Protein AF-A0A1F8CKK4-F1 (afdb_monomer_lite)

Sequence (87 aa):
MPDISGFYSWIESNPLYFSIFLLWVLVWKGVALWKSARKGSVLWFVILMTVNTVSILEILYVLVLHKIDTSKQEAWVKSKLKFLKKK

Structure (mmCIF, N/CA/C/O backbone):
data_AF-A0A1F8CKK4-F1
#
_entry.id   AF-A0A1F8CKK4-F1
#
loop_
_atom_site.group_PDB
_atom_site.id
_atom_site.type_symbol
_atom_site.label_atom_id
_atom_site.label_alt_id
_atom_site.label_comp_id
_atom_site.label_asym_id
_atom_site.label_entity_id
_atom_site.label_seq_id
_atom_site.pdbx_PDB_ins_code
_atom_site.Cartn_x
_atom_site.Cartn_y
_atom_site.Cartn_z
_atom_site.occupancy
_atom_site.B_iso_or_equiv
_atom_site.auth_seq_id
_atom_site.auth_comp_id
_atom_site.auth_asym_id
_atom_site.auth_atom_id
_atom_site.pdbx_PDB_model_num
ATOM 1 N N . MET A 1 1 ? 16.576 9.956 -26.409 1.00 65.81 1 MET A N 1
ATOM 2 C CA . MET A 1 1 ? 15.881 9.541 -25.169 1.00 65.81 1 MET A CA 1
ATOM 3 C C . MET A 1 1 ? 16.307 8.112 -24.884 1.00 65.81 1 MET A C 1
ATOM 5 O O . MET A 1 1 ? 16.378 7.376 -25.859 1.00 65.81 1 MET A O 1
ATOM 9 N N . PRO A 1 2 ? 16.652 7.732 -23.642 1.00 74.81 2 PRO A N 1
ATOM 10 C CA . PRO A 1 2 ? 16.974 6.341 -23.339 1.00 74.81 2 PRO A CA 1
ATOM 11 C C . PRO A 1 2 ? 15.732 5.481 -23.585 1.00 74.81 2 PRO A C 1
ATOM 13 O O . PRO A 1 2 ? 14.667 5.747 -23.028 1.00 74.81 2 PRO A O 1
ATOM 16 N N . ASP A 1 3 ? 15.859 4.506 -24.475 1.00 84.88 3 ASP A N 1
ATOM 17 C CA . ASP A 1 3 ? 14.810 3.566 -24.811 1.00 84.88 3 ASP A CA 1
ATOM 18 C C . ASP A 1 3 ? 14.837 2.380 -23.847 1.00 84.88 3 ASP A C 1
ATOM 20 O O . ASP A 1 3 ? 15.874 1.855 -23.450 1.00 84.88 3 ASP A O 1
ATOM 24 N N . ILE A 1 4 ? 13.649 1.950 -23.450 1.00 86.38 4 ILE A N 1
ATOM 25 C CA . ILE A 1 4 ? 13.444 0.853 -22.501 1.00 86.38 4 ILE A CA 1
ATOM 26 C C . ILE A 1 4 ? 13.742 -0.530 -23.110 1.00 86.38 4 ILE A C 1
ATOM 28 O O . ILE A 1 4 ? 13.641 -1.538 -22.416 1.00 86.38 4 ILE A O 1
ATOM 32 N N . SER A 1 5 ? 14.144 -0.597 -24.385 1.00 85.19 5 SER A N 1
ATOM 33 C CA . SER A 1 5 ? 14.414 -1.845 -25.112 1.00 85.19 5 SER A CA 1
ATOM 34 C C . SER A 1 5 ? 15.507 -2.692 -24.443 1.00 85.19 5 SER A C 1
ATOM 36 O O . SER A 1 5 ? 15.328 -3.895 -24.259 1.00 85.19 5 SER A O 1
ATOM 38 N N . GLY A 1 6 ? 16.591 -2.055 -23.983 1.00 85.88 6 GLY A N 1
ATOM 39 C CA . GLY A 1 6 ? 17.703 -2.721 -23.299 1.00 85.88 6 GLY A CA 1
ATOM 40 C C . GLY A 1 6 ? 17.314 -3.329 -21.950 1.00 85.88 6 GLY A C 1
ATOM 41 O O . GLY A 1 6 ? 17.918 -4.297 -21.495 1.00 85.88 6 GLY A O 1
ATOM 42 N N . PHE A 1 7 ? 16.273 -2.793 -21.313 1.00 84.88 7 PHE A N 1
ATOM 43 C CA . PHE A 1 7 ? 15.737 -3.358 -20.082 1.00 84.88 7 PHE A CA 1
ATOM 44 C C . PHE A 1 7 ? 14.938 -4.638 -20.353 1.00 84.88 7 PHE A C 1
ATOM 46 O O . PHE A 1 7 ? 15.109 -5.626 -19.639 1.00 84.88 7 PHE A O 1
ATOM 53 N N . TYR A 1 8 ? 14.114 -4.653 -21.407 1.00 87.00 8 TYR A N 1
ATOM 54 C CA . TYR A 1 8 ? 13.357 -5.848 -21.791 1.00 87.00 8 TYR A CA 1
ATOM 55 C C . TYR A 1 8 ? 14.277 -7.002 -22.188 1.00 87.00 8 TYR A C 1
ATOM 57 O O . TYR A 1 8 ? 14.121 -8.107 -21.672 1.00 87.00 8 TYR A O 1
ATOM 65 N N . SER A 1 9 ? 15.292 -6.737 -23.014 1.00 86.50 9 SER A N 1
ATOM 66 C CA . SER A 1 9 ? 16.255 -7.765 -23.424 1.00 86.50 9 SER A CA 1
ATOM 67 C C . SER A 1 9 ? 17.071 -8.310 -22.246 1.00 86.50 9 SER A C 1
ATOM 69 O O . SER A 1 9 ? 17.375 -9.504 -22.195 1.00 86.50 9 SER A O 1
ATOM 71 N N . TRP A 1 10 ? 17.381 -7.471 -21.253 1.00 88.00 10 TRP A N 1
ATOM 72 C CA . TRP A 1 10 ? 18.047 -7.900 -20.024 1.00 88.00 10 TRP A CA 1
ATOM 73 C C . TRP A 1 10 ? 17.170 -8.824 -19.161 1.00 88.00 10 TRP A C 1
ATOM 75 O O . TRP A 1 10 ? 17.682 -9.822 -18.644 1.00 88.00 10 TRP A O 1
ATOM 85 N N . ILE A 1 11 ? 15.864 -8.539 -19.044 1.00 88.31 11 ILE A N 1
ATOM 86 C CA . ILE A 1 11 ? 14.896 -9.415 -18.355 1.00 88.31 11 ILE A CA 1
ATOM 87 C C . ILE A 1 11 ? 14.758 -10.750 -19.091 1.00 88.31 11 ILE A C 1
ATOM 89 O O . ILE A 1 11 ? 14.812 -11.802 -18.452 1.00 88.31 11 ILE A O 1
ATOM 93 N N . GLU A 1 12 ? 14.617 -10.720 -20.418 1.00 87.12 12 GLU A N 1
ATOM 94 C CA . GLU A 1 12 ? 14.492 -11.927 -21.245 1.00 87.12 12 GLU A CA 1
ATOM 95 C C . GLU A 1 12 ? 15.735 -12.817 -21.165 1.00 87.12 12 GLU A C 1
ATOM 97 O O . GLU A 1 12 ? 15.624 -14.040 -21.138 1.00 87.12 12 GLU A O 1
ATOM 102 N N . SER A 1 13 ? 16.918 -12.210 -21.045 1.00 92.38 13 SER A N 1
ATOM 103 C CA . SER A 1 13 ? 18.181 -12.939 -20.890 1.00 92.38 13 SER A CA 1
ATOM 104 C C . SER A 1 13 ? 18.346 -13.576 -19.503 1.00 92.38 13 SER A C 1
ATOM 106 O O . SER A 1 13 ? 19.132 -14.508 -19.348 1.00 92.38 13 SER A O 1
ATOM 108 N N . ASN A 1 14 ? 17.626 -13.093 -18.480 1.00 90.12 14 ASN A N 1
ATOM 109 C CA . ASN A 1 14 ? 17.809 -13.493 -17.078 1.00 90.12 14 ASN A CA 1
ATOM 110 C C . ASN A 1 14 ? 16.490 -13.881 -16.375 1.00 90.12 14 ASN A C 1
ATOM 112 O O . ASN A 1 14 ? 16.170 -13.351 -15.301 1.00 90.12 14 ASN A O 1
ATOM 116 N N . PRO A 1 15 ? 15.734 -14.860 -16.905 1.00 86.69 15 PRO A N 1
ATOM 117 C CA . PRO A 1 15 ? 14.408 -15.209 -16.390 1.00 86.69 15 PRO A CA 1
ATOM 118 C C . PRO A 1 15 ? 14.439 -15.751 -14.952 1.00 86.69 15 PRO A C 1
ATOM 120 O O . PRO A 1 15 ? 13.486 -15.565 -14.190 1.00 86.69 15 PRO A O 1
ATOM 123 N N . LEU A 1 16 ? 15.545 -16.384 -14.541 1.00 91.50 16 LEU A N 1
ATOM 124 C CA . LEU A 1 16 ? 15.717 -16.912 -13.184 1.00 91.50 16 LEU A CA 1
ATOM 125 C C . LEU A 1 16 ? 15.812 -15.800 -12.134 1.00 91.50 16 LEU A C 1
ATOM 127 O O . LEU A 1 16 ? 15.150 -15.878 -11.100 1.00 91.50 16 LEU A O 1
ATOM 131 N N . TYR A 1 17 ? 16.582 -14.745 -12.409 1.00 88.38 17 TYR A N 1
ATOM 132 C CA . TYR A 1 17 ? 16.725 -13.605 -11.500 1.00 88.38 17 TYR A CA 1
ATOM 133 C C . TYR A 1 17 ? 15.403 -12.854 -11.338 1.00 88.38 17 TYR A C 1
ATOM 135 O O . TYR A 1 17 ? 15.014 -12.523 -10.217 1.00 88.38 17 TYR A O 1
ATOM 143 N N . PHE A 1 18 ? 14.675 -12.656 -12.440 1.00 87.81 18 PHE A N 1
ATOM 144 C CA . PHE A 1 18 ? 13.353 -12.037 -12.409 1.00 87.81 18 PHE A CA 1
ATOM 145 C C . PHE A 1 18 ? 12.340 -12.879 -11.617 1.00 87.81 18 PHE A C 1
ATOM 147 O O . PHE A 1 18 ? 11.601 -12.344 -10.791 1.00 87.81 18 PHE A O 1
ATOM 154 N N . SER A 1 19 ? 12.355 -14.203 -11.791 1.00 89.44 19 SER A N 1
ATOM 155 C CA . SER A 1 19 ? 11.475 -15.121 -11.056 1.00 89.44 19 SER A CA 1
ATOM 156 C C . SER A 1 19 ? 11.784 -15.156 -9.557 1.00 89.44 19 SER A C 1
ATOM 158 O O . SER A 1 19 ? 10.862 -15.105 -8.744 1.00 89.44 19 SER A O 1
ATOM 160 N N . ILE A 1 20 ? 13.067 -15.174 -9.170 1.00 93.38 20 ILE A N 1
ATOM 161 C CA . ILE A 1 20 ? 13.490 -15.047 -7.765 1.00 93.38 20 ILE A CA 1
ATOM 162 C C . ILE A 1 20 ? 12.991 -13.728 -7.178 1.00 93.38 20 ILE A C 1
ATOM 164 O O . ILE A 1 20 ? 12.483 -13.709 -6.060 1.00 93.38 20 ILE A O 1
ATOM 168 N N . PHE A 1 21 ? 13.106 -12.633 -7.929 1.00 89.19 21 PHE A N 1
ATOM 169 C CA . PHE A 1 21 ? 12.665 -11.321 -7.478 1.00 89.19 21 PHE A CA 1
ATOM 170 C C . PHE A 1 21 ? 11.142 -11.269 -7.294 1.00 89.19 21 PHE A C 1
ATOM 172 O O . PHE A 1 21 ? 10.656 -10.781 -6.276 1.00 89.19 21 PHE A O 1
ATOM 179 N N . LEU A 1 22 ? 10.378 -11.843 -8.225 1.00 87.81 22 LEU A N 1
ATOM 180 C CA . LEU A 1 22 ? 8.926 -12.002 -8.113 1.00 87.81 22 LEU A CA 1
ATOM 181 C C . LEU A 1 22 ? 8.523 -12.842 -6.901 1.00 87.81 22 LEU A C 1
ATOM 183 O O . LEU A 1 22 ? 7.653 -12.429 -6.133 1.00 87.81 22 LEU A O 1
ATOM 187 N N . LEU A 1 23 ? 9.170 -13.992 -6.702 1.00 91.75 23 LEU A N 1
ATOM 188 C CA . LEU A 1 23 ? 8.944 -14.853 -5.542 1.00 91.75 23 LEU A CA 1
ATOM 189 C C . LEU A 1 23 ? 9.294 -14.128 -4.244 1.00 91.75 23 LEU A C 1
ATOM 191 O O . LEU A 1 23 ? 8.529 -14.193 -3.288 1.00 91.75 23 LEU A O 1
ATOM 195 N N . TRP A 1 24 ? 10.394 -13.379 -4.221 1.00 89.94 24 TRP A N 1
ATOM 196 C CA . TRP A 1 24 ? 10.774 -12.541 -3.093 1.00 89.94 24 TRP A CA 1
ATOM 197 C C . TRP A 1 24 ? 9.682 -11.508 -2.786 1.00 89.94 24 TRP A C 1
ATOM 199 O O . TRP A 1 24 ? 9.166 -11.475 -1.673 1.00 89.94 24 TRP A O 1
ATOM 209 N N . VAL A 1 25 ? 9.217 -10.734 -3.768 1.00 85.19 25 VAL A N 1
ATOM 210 C CA . VAL A 1 25 ? 8.122 -9.769 -3.558 1.00 85.19 25 VAL A CA 1
ATOM 211 C C . VAL A 1 25 ? 6.838 -10.459 -3.076 1.00 85.19 25 VAL A C 1
ATOM 213 O O . VAL A 1 25 ? 6.179 -9.955 -2.165 1.00 85.19 25 VAL A O 1
ATOM 216 N N . LEU A 1 26 ? 6.488 -11.620 -3.633 1.00 84.88 26 LEU A N 1
ATOM 217 C CA . LEU A 1 26 ? 5.315 -12.399 -3.223 1.00 84.88 26 LEU A CA 1
ATOM 218 C C . LEU A 1 26 ? 5.431 -12.924 -1.791 1.00 84.88 26 LEU A C 1
ATOM 220 O O . LEU A 1 26 ? 4.457 -12.849 -1.047 1.00 84.88 26 LEU A O 1
ATOM 224 N N . VAL A 1 27 ? 6.608 -13.399 -1.377 1.00 86.31 27 VAL A N 1
ATOM 225 C CA . VAL A 1 27 ? 6.864 -13.865 -0.007 1.00 86.31 27 VAL A CA 1
ATOM 226 C C . VAL A 1 27 ? 6.694 -12.715 0.977 1.00 86.31 27 VAL A C 1
ATOM 228 O O . VAL A 1 27 ? 5.965 -12.853 1.957 1.00 86.31 27 VAL A O 1
ATOM 231 N N . TRP A 1 28 ? 7.286 -11.552 0.704 1.00 77.25 28 TRP A N 1
ATOM 232 C CA . TRP A 1 28 ? 7.152 -10.393 1.588 1.00 77.25 28 TRP A CA 1
ATOM 233 C C . TRP A 1 28 ? 5.710 -9.859 1.628 1.00 77.25 28 TRP A C 1
ATOM 235 O O . TRP A 1 28 ? 5.211 -9.523 2.705 1.00 77.25 28 TRP A O 1
ATOM 245 N N . LYS A 1 29 ? 4.989 -9.876 0.497 1.00 71.44 29 LYS A N 1
ATOM 246 C CA . LYS A 1 29 ? 3.547 -9.573 0.446 1.00 71.44 29 LYS A CA 1
ATOM 247 C C . LYS A 1 29 ? 2.704 -10.588 1.228 1.00 71.44 29 LYS A C 1
ATOM 249 O O . LYS A 1 29 ? 1.806 -10.192 1.968 1.00 71.44 29 LYS A O 1
ATOM 254 N N . GLY A 1 30 ? 3.000 -11.881 1.109 1.00 76.81 30 GLY A N 1
ATOM 255 C CA . GLY A 1 30 ? 2.302 -12.962 1.807 1.00 76.81 30 GLY A CA 1
ATOM 256 C C . GLY A 1 30 ? 2.543 -12.946 3.316 1.00 76.81 30 GLY A C 1
ATOM 257 O O . GLY A 1 30 ? 1.604 -13.109 4.089 1.00 76.81 30 GLY A O 1
ATOM 258 N N . VAL A 1 31 ? 3.771 -12.661 3.756 1.00 78.50 31 VAL A N 1
ATOM 259 C CA . VAL A 1 31 ? 4.117 -12.505 5.180 1.00 78.50 31 VAL A CA 1
ATOM 260 C C . VAL A 1 31 ? 3.399 -11.301 5.791 1.00 78.50 31 VAL A C 1
ATOM 262 O O . VAL A 1 31 ? 2.889 -11.394 6.911 1.00 78.50 31 VAL A O 1
ATOM 265 N N . ALA A 1 32 ? 3.298 -10.189 5.061 1.00 68.75 32 ALA A N 1
ATOM 266 C CA . ALA A 1 32 ? 2.506 -9.039 5.484 1.00 68.75 32 ALA A CA 1
ATOM 267 C C . ALA A 1 32 ? 1.009 -9.389 5.632 1.00 68.75 32 ALA A C 1
ATOM 269 O O . ALA A 1 32 ? 0.396 -9.029 6.640 1.00 68.75 32 ALA A O 1
ATOM 270 N N . LEU A 1 33 ? 0.453 -10.174 4.699 1.00 67.88 33 LEU A N 1
ATOM 271 C CA . LEU A 1 33 ? -0.925 -10.682 4.750 1.00 67.88 33 LEU A CA 1
ATOM 272 C C . LEU A 1 33 ? -1.156 -11.660 5.924 1.00 67.88 33 LEU A C 1
ATOM 274 O O . LEU A 1 33 ? -2.148 -11.571 6.647 1.00 67.88 33 LEU A O 1
ATOM 278 N N . TRP A 1 34 ? -0.215 -12.577 6.169 1.00 68.00 34 TRP A N 1
ATOM 279 C CA . TRP A 1 34 ? -0.275 -13.523 7.290 1.00 68.00 34 TRP A CA 1
ATOM 280 C C . TRP A 1 34 ? -0.256 -12.770 8.622 1.00 68.00 34 TRP A C 1
ATOM 282 O O . TRP A 1 34 ? -1.047 -13.035 9.534 1.00 68.00 34 TRP A O 1
ATOM 292 N N . LYS A 1 35 ? 0.642 -11.789 8.743 1.00 65.62 35 LYS A N 1
ATOM 293 C CA . LYS A 1 35 ? 0.789 -10.989 9.958 1.00 65.62 35 LYS A CA 1
ATOM 294 C C . LYS A 1 35 ? -0.437 -10.108 10.212 1.00 65.62 35 LYS A C 1
ATOM 296 O O . LYS A 1 35 ? -0.788 -9.922 11.376 1.00 65.62 35 LYS A O 1
ATOM 301 N N . SER A 1 36 ? -1.127 -9.638 9.169 1.00 61.75 36 SER A N 1
ATOM 302 C CA . SER A 1 36 ? -2.381 -8.886 9.299 1.00 61.75 36 SER A CA 1
ATOM 303 C C . SER A 1 36 ? -3.561 -9.749 9.720 1.00 61.75 36 SER A C 1
ATOM 305 O O . SER A 1 36 ? -4.313 -9.351 10.609 1.00 61.75 36 SER A O 1
ATOM 307 N N . ALA A 1 37 ? -3.685 -10.945 9.137 1.00 62.97 37 ALA A N 1
ATOM 308 C CA . ALA A 1 37 ? -4.723 -11.907 9.493 1.00 62.97 37 ALA A CA 1
ATOM 309 C C . ALA A 1 37 ? -4.627 -12.305 10.974 1.00 62.97 37 ALA A C 1
ATOM 311 O O . ALA A 1 37 ? -5.630 -12.333 11.680 1.00 62.97 37 ALA A O 1
ATOM 312 N N . ARG A 1 38 ? -3.405 -12.516 11.486 1.00 64.81 38 ARG A N 1
ATOM 313 C CA . ARG A 1 38 ? -3.180 -12.868 12.899 1.00 64.81 38 ARG A CA 1
ATOM 314 C C . ARG A 1 38 ? -3.360 -11.716 13.886 1.00 64.81 38 ARG A C 1
ATOM 316 O O . ARG A 1 38 ? -3.627 -11.982 15.052 1.00 64.81 38 ARG A O 1
ATOM 323 N N . LYS A 1 39 ? -3.212 -10.457 13.461 1.00 60.72 39 LYS A N 1
ATOM 324 C CA . LYS A 1 39 ? -3.415 -9.285 14.334 1.00 60.72 39 LYS A CA 1
ATOM 325 C C . LYS A 1 39 ? -4.837 -8.714 14.286 1.00 60.72 39 LYS A C 1
ATOM 327 O O . LYS A 1 39 ? -5.086 -7.715 14.953 1.00 60.72 39 LYS A O 1
ATOM 332 N N . GLY A 1 40 ? -5.747 -9.292 13.490 1.00 57.19 40 GLY A N 1
ATOM 333 C CA . GLY A 1 40 ? -7.102 -8.753 13.280 1.00 57.19 40 GLY A CA 1
ATOM 334 C C . GLY A 1 40 ? -7.114 -7.351 12.651 1.00 57.19 40 GLY A C 1
ATOM 335 O O . GLY A 1 40 ? -8.141 -6.680 12.604 1.00 57.19 40 GLY A O 1
ATOM 336 N N . SER A 1 41 ? -5.959 -6.879 12.178 1.00 59.22 41 SER A N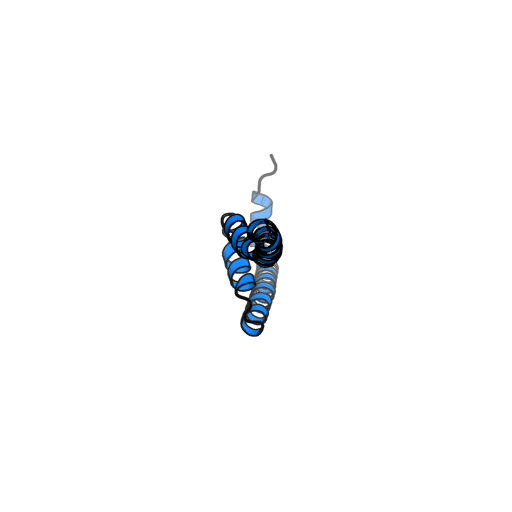 1
ATOM 337 C CA . SER A 1 41 ? -5.764 -5.533 11.660 1.00 59.22 41 SER A CA 1
ATOM 338 C C . SER A 1 41 ? -6.042 -5.522 10.158 1.00 59.22 41 SER A C 1
ATOM 340 O O . SER A 1 41 ? -5.133 -5.730 9.350 1.00 59.22 41 SER A O 1
ATOM 342 N N . VAL A 1 42 ? -7.302 -5.246 9.805 1.00 58.62 42 VAL A N 1
ATOM 343 C CA . VAL A 1 42 ? -7.821 -5.074 8.429 1.00 58.62 42 VAL A CA 1
ATOM 344 C C . VAL A 1 42 ? -6.964 -4.092 7.606 1.00 58.62 42 VAL A C 1
ATOM 346 O O . VAL A 1 42 ? -6.844 -4.232 6.392 1.00 58.62 42 VAL A O 1
ATOM 349 N N . LEU A 1 43 ? -6.271 -3.167 8.281 1.00 64.06 43 LEU A N 1
ATOM 350 C CA . LEU A 1 43 ? -5.366 -2.171 7.704 1.00 64.06 43 LEU A CA 1
ATOM 351 C C . LEU A 1 43 ? -4.341 -2.740 6.710 1.00 64.06 43 LEU A C 1
ATOM 353 O O . LEU A 1 43 ? -4.154 -2.165 5.648 1.00 64.06 43 LEU A O 1
ATOM 357 N N . TRP A 1 44 ? -3.686 -3.863 7.013 1.00 63.38 44 TRP A N 1
ATOM 358 C CA . TRP A 1 44 ? -2.613 -4.390 6.152 1.00 63.38 44 TRP A CA 1
ATOM 359 C C . TRP A 1 44 ? -3.129 -5.145 4.917 1.00 63.38 44 TRP A C 1
ATOM 361 O O . TRP A 1 44 ? -2.483 -5.110 3.870 1.00 63.38 44 TRP A O 1
ATOM 371 N N . PHE A 1 45 ? -4.311 -5.762 5.012 1.00 58.88 45 PHE A N 1
ATOM 372 C CA . PHE A 1 45 ? -5.020 -6.331 3.861 1.00 58.88 45 PHE A CA 1
ATOM 373 C C . PHE A 1 45 ? -5.459 -5.216 2.902 1.00 58.88 45 PHE A C 1
ATOM 375 O O . PHE A 1 45 ? -5.220 -5.294 1.699 1.00 58.88 45 PHE A O 1
ATOM 382 N N . VAL A 1 46 ? -5.997 -4.123 3.458 1.00 65.06 46 VAL A N 1
ATOM 383 C CA . VAL A 1 46 ? -6.374 -2.926 2.698 1.00 65.06 46 VAL A CA 1
ATOM 384 C C . VAL A 1 46 ? -5.144 -2.277 2.063 1.00 65.06 46 VAL A C 1
ATOM 386 O O . VAL A 1 46 ? -5.192 -1.991 0.877 1.00 65.06 46 VAL A O 1
ATOM 389 N N . ILE A 1 47 ? -4.013 -2.137 2.766 1.00 65.75 47 ILE A N 1
ATOM 390 C CA . ILE A 1 47 ? -2.760 -1.575 2.215 1.00 65.75 47 ILE A CA 1
ATOM 391 C C . ILE A 1 47 ? -2.240 -2.379 1.014 1.00 65.75 47 ILE A C 1
ATOM 393 O O . ILE A 1 47 ? -1.883 -1.788 -0.000 1.00 65.75 47 ILE A O 1
ATOM 397 N N . LEU A 1 48 ? -2.214 -3.713 1.083 1.00 62.25 48 LEU A N 1
ATOM 398 C CA . LEU A 1 48 ? -1.715 -4.555 -0.016 1.00 62.25 48 LEU A CA 1
ATOM 399 C C . LEU A 1 48 ? -2.628 -4.542 -1.248 1.00 62.25 48 LEU A C 1
ATOM 401 O O . LEU A 1 48 ? -2.135 -4.599 -2.374 1.00 62.25 48 LEU A O 1
ATOM 405 N N . MET A 1 49 ? -3.938 -4.426 -1.032 1.00 61.47 49 MET A N 1
ATOM 406 C CA . MET A 1 49 ? -4.932 -4.229 -2.088 1.00 61.47 49 MET A CA 1
ATOM 407 C C . MET A 1 49 ? -4.863 -2.801 -2.668 1.00 61.47 49 MET A C 1
ATOM 409 O O . MET A 1 49 ? -5.084 -2.593 -3.856 1.00 61.47 49 MET A O 1
ATOM 413 N N . THR A 1 50 ? -4.460 -1.837 -1.837 1.00 56.75 50 THR A N 1
ATOM 414 C CA . THR A 1 50 ? -4.439 -0.401 -2.139 1.00 56.75 50 THR A CA 1
ATOM 415 C C . THR A 1 50 ? -3.154 0.095 -2.769 1.00 56.75 50 THR A C 1
ATOM 417 O O . THR A 1 50 ? -3.182 1.049 -3.525 1.00 56.75 50 THR A O 1
ATOM 420 N N . VAL A 1 51 ? -2.010 -0.536 -2.524 1.00 59.81 51 VAL A N 1
ATOM 421 C CA . VAL A 1 51 ? -0.741 -0.168 -3.178 1.00 59.81 51 VAL A CA 1
ATOM 422 C C . VAL A 1 51 ? -0.839 -0.241 -4.717 1.00 59.81 51 VAL A C 1
ATOM 424 O O . VAL A 1 51 ? -0.040 0.383 -5.404 1.00 59.81 51 VAL A O 1
ATOM 427 N N . ASN A 1 52 ? -1.855 -0.921 -5.264 1.00 54.44 52 ASN A N 1
ATOM 428 C CA . ASN A 1 52 ? -2.237 -0.837 -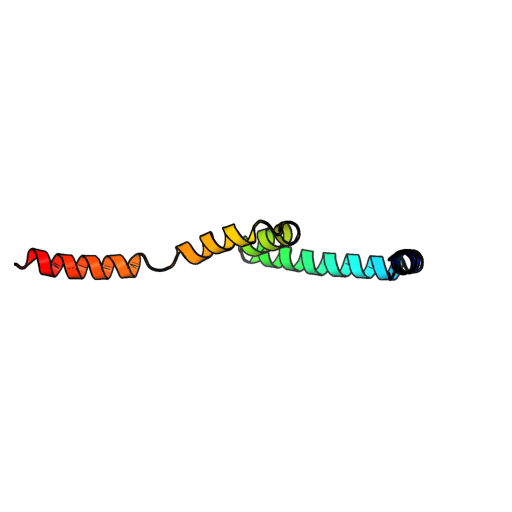6.680 1.00 54.44 52 ASN A CA 1
ATOM 429 C C . ASN A 1 52 ? -3.213 0.307 -7.015 1.00 54.44 52 ASN A C 1
ATOM 431 O O . ASN A 1 52 ? -3.236 0.795 -8.139 1.00 54.44 52 ASN A O 1
ATOM 435 N N . THR A 1 53 ? -4.023 0.745 -6.060 1.00 51.62 53 THR A N 1
ATOM 436 C CA . THR A 1 53 ? -4.978 1.845 -6.187 1.00 51.62 53 THR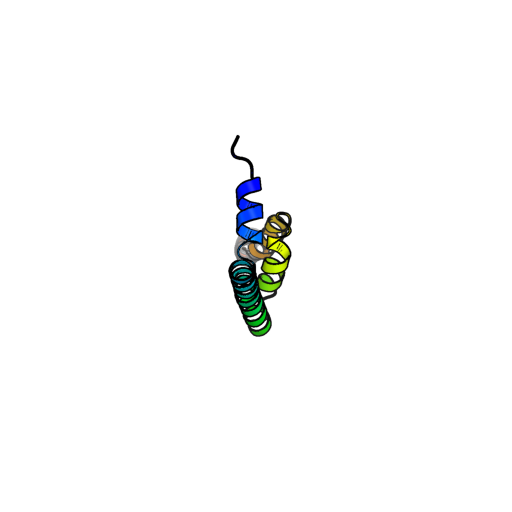 A CA 1
ATOM 437 C C . THR A 1 53 ? -4.498 3.021 -5.342 1.00 51.62 53 THR A C 1
ATOM 439 O O . THR A 1 53 ? -4.897 3.181 -4.188 1.00 51.62 53 THR A O 1
ATOM 442 N N . VAL A 1 54 ? -3.690 3.896 -5.939 1.00 52.91 54 VAL A N 1
A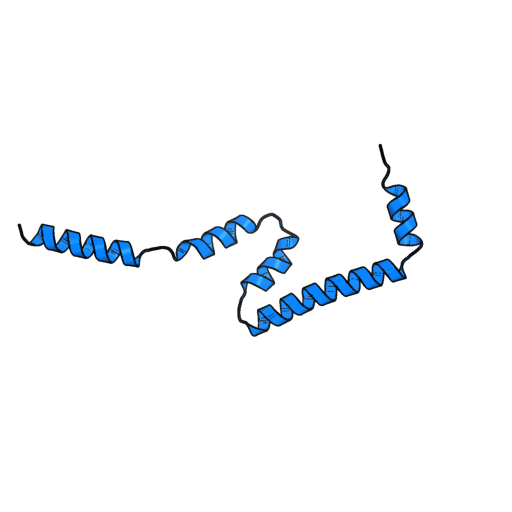TOM 443 C CA . VAL A 1 54 ? -3.323 5.238 -5.432 1.00 52.91 54 VAL A CA 1
ATOM 444 C C . VAL A 1 54 ? -4.542 6.052 -4.909 1.00 52.91 54 VAL A C 1
ATOM 446 O O . VAL A 1 54 ? -4.383 7.070 -4.251 1.00 52.91 54 VAL A O 1
ATOM 449 N N . SER A 1 55 ? -5.769 5.568 -5.108 1.00 52.78 55 SER A N 1
ATOM 450 C CA . SER A 1 55 ? -7.061 6.139 -4.732 1.00 52.78 55 SER A CA 1
ATOM 451 C C . SER A 1 55 ? -7.567 5.945 -3.283 1.00 52.78 55 SER A C 1
ATOM 453 O O . SER A 1 55 ? -8.482 6.671 -2.914 1.00 52.78 55 SER A O 1
ATOM 455 N N . ILE A 1 56 ? -7.070 5.018 -2.440 1.00 58.97 56 ILE A N 1
ATOM 456 C CA . ILE A 1 56 ? -7.658 4.821 -1.074 1.00 58.97 56 ILE A CA 1
ATOM 457 C C . ILE A 1 56 ? -6.991 5.637 0.042 1.00 58.97 56 ILE A C 1
ATOM 459 O O . ILE A 1 56 ? -7.505 5.663 1.165 1.00 58.97 56 ILE A O 1
ATOM 463 N N . LEU A 1 57 ? -5.865 6.301 -0.231 1.00 57.69 57 LEU A N 1
ATOM 464 C CA . LEU A 1 57 ? -5.124 7.072 0.776 1.00 57.69 57 LEU A CA 1
ATOM 465 C C . LEU A 1 57 ? -6.029 8.088 1.510 1.00 57.69 57 LEU A C 1
ATOM 467 O O . LEU A 1 57 ? -5.855 8.318 2.705 1.00 57.69 57 LEU A O 1
ATOM 471 N N . GLU A 1 58 ? -7.066 8.579 0.828 1.00 57.91 58 GLU A N 1
ATOM 472 C CA . GLU A 1 58 ? -8.125 9.439 1.365 1.00 57.91 58 GLU A CA 1
ATOM 473 C C . GLU A 1 58 ? -8.995 8.771 2.458 1.00 57.91 58 GLU A C 1
ATOM 475 O O . GLU A 1 58 ? -9.227 9.335 3.526 1.00 57.91 58 GLU A O 1
ATOM 480 N N . ILE A 1 59 ? -9.492 7.551 2.224 1.00 59.56 59 ILE A N 1
ATOM 481 C CA . ILE A 1 59 ? -10.513 6.897 3.071 1.00 59.56 59 ILE A CA 1
ATOM 482 C C . ILE A 1 59 ? -9.915 6.351 4.371 1.00 59.56 59 ILE A C 1
ATOM 484 O O . ILE A 1 59 ? -10.559 6.384 5.424 1.00 59.56 59 ILE A O 1
ATOM 488 N N . LEU A 1 60 ? -8.659 5.903 4.327 1.00 60.72 60 LEU A N 1
ATOM 489 C CA . LEU A 1 60 ? -7.938 5.480 5.526 1.00 60.72 60 LEU A CA 1
ATOM 490 C C . LEU A 1 60 ? -7.663 6.665 6.470 1.00 60.72 60 LEU A C 1
ATOM 492 O O . LEU A 1 60 ? -7.714 6.494 7.689 1.00 60.72 60 LEU A O 1
ATOM 496 N N . TYR A 1 61 ? -7.436 7.867 5.925 1.00 57.12 61 TYR A N 1
ATOM 497 C CA . TYR A 1 61 ? -7.235 9.085 6.714 1.00 57.12 61 TYR A CA 1
ATOM 498 C C . TYR A 1 61 ? -8.498 9.459 7.501 1.00 57.12 61 TYR A C 1
ATOM 500 O O . TYR A 1 61 ? -8.432 9.698 8.707 1.00 57.12 61 TYR A O 1
ATOM 508 N N . VAL A 1 62 ? -9.666 9.414 6.851 1.00 60.31 62 VAL A N 1
ATOM 509 C CA . VAL A 1 62 ? -10.962 9.726 7.480 1.00 60.31 62 VAL A CA 1
ATOM 510 C C . VAL A 1 62 ? -11.303 8.748 8.610 1.00 60.31 62 VAL A C 1
ATOM 512 O O . VAL A 1 62 ? -11.755 9.176 9.671 1.00 60.31 62 VAL A O 1
ATOM 515 N N . LEU A 1 63 ? -11.046 7.447 8.437 1.00 60.16 63 LEU A N 1
ATOM 516 C CA . LEU A 1 63 ? -11.337 6.433 9.462 1.00 60.16 63 LEU A CA 1
ATOM 517 C C . LEU A 1 63 ? -10.403 6.505 10.683 1.00 60.16 63 LEU A C 1
ATOM 519 O O . LEU A 1 63 ? -10.841 6.225 11.799 1.00 60.16 63 LEU A O 1
ATOM 523 N N . VAL A 1 64 ? -9.135 6.891 10.499 1.00 59.88 64 VAL A N 1
ATOM 524 C CA . VAL A 1 64 ? -8.170 7.047 11.604 1.00 59.88 64 VAL A CA 1
ATOM 525 C C . VAL A 1 64 ? -8.401 8.352 12.375 1.00 59.88 64 VAL A C 1
ATOM 527 O O . VAL A 1 64 ? -8.304 8.354 13.604 1.00 59.88 64 VAL A O 1
ATOM 530 N N . LEU A 1 65 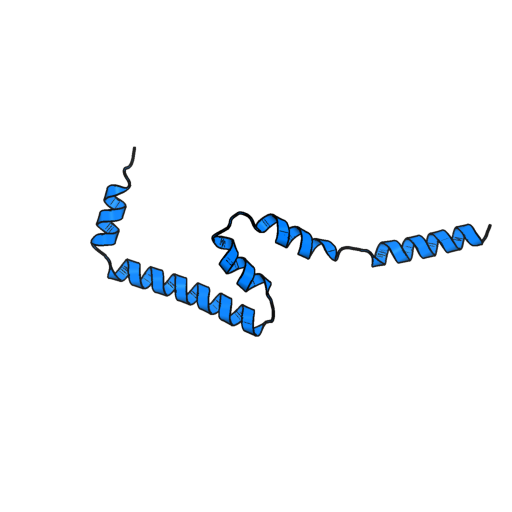? -8.764 9.447 11.697 1.00 54.12 65 LEU A N 1
ATOM 531 C CA . LEU A 1 65 ? -8.994 10.741 12.352 1.00 54.12 65 LEU A CA 1
ATOM 532 C C . LEU A 1 65 ? -10.338 10.851 13.092 1.00 54.12 65 LEU A C 1
ATOM 534 O O . LEU A 1 65 ? -10.482 11.723 13.946 1.00 54.12 65 LEU A O 1
ATOM 538 N N . HIS A 1 66 ? -11.317 9.978 12.835 1.00 52.31 66 HIS A N 1
ATOM 539 C CA . HIS A 1 66 ? -12.655 10.109 13.437 1.00 52.31 66 HIS A CA 1
ATOM 540 C C . HIS A 1 66 ? -12.733 9.755 14.938 1.00 52.31 66 HIS A C 1
ATOM 542 O O . HIS A 1 66 ? -13.798 9.845 15.544 1.00 52.31 66 HIS A 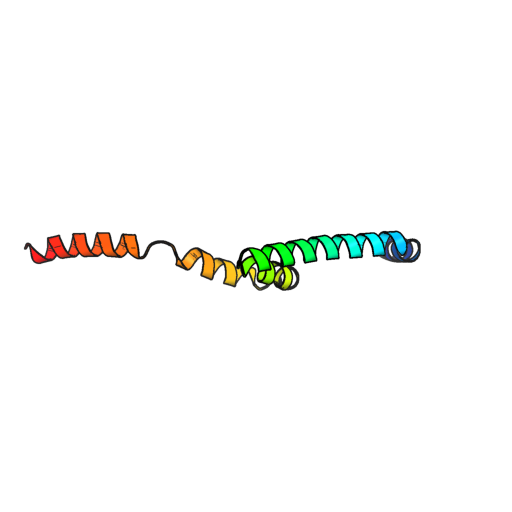O 1
ATOM 548 N N . LYS A 1 67 ? -11.622 9.348 15.566 1.00 53.16 67 LYS A N 1
ATOM 549 C CA . LYS A 1 67 ? -11.553 9.080 17.017 1.00 53.16 67 LYS A CA 1
ATOM 550 C C . LYS A 1 67 ? -10.986 10.234 17.846 1.00 53.16 67 LYS A C 1
ATOM 552 O O . LYS A 1 67 ? -10.771 10.054 19.043 1.00 53.16 67 LYS A O 1
ATOM 557 N N . ILE A 1 68 ? -10.755 11.405 17.255 1.00 56.97 68 ILE A N 1
ATOM 558 C CA . ILE A 1 68 ? -10.228 12.557 17.991 1.00 56.97 68 ILE A CA 1
ATOM 559 C C . ILE A 1 68 ? -11.393 13.421 18.521 1.00 56.97 68 ILE A C 1
ATOM 561 O O . ILE A 1 68 ? -11.985 14.218 17.802 1.00 56.97 68 ILE A O 1
ATOM 565 N N . ASP A 1 69 ? -11.670 13.237 19.820 1.00 59.72 69 ASP A N 1
ATOM 566 C CA . ASP A 1 69 ? -12.201 14.219 20.789 1.00 59.72 69 ASP A CA 1
ATOM 567 C C . ASP A 1 69 ? -13.709 14.566 20.875 1.00 59.72 69 ASP A C 1
ATOM 569 O O . ASP A 1 69 ? -14.083 15.711 21.140 1.00 59.72 69 ASP A O 1
ATOM 573 N N . THR A 1 70 ? -14.615 13.581 20.851 1.00 57.84 70 THR A N 1
ATOM 574 C CA . THR A 1 70 ? -15.977 13.800 21.402 1.00 57.84 70 THR A CA 1
ATOM 575 C C . THR A 1 70 ? -16.000 13.876 22.937 1.00 57.84 70 THR A C 1
ATOM 577 O O . THR A 1 70 ? -16.801 14.618 23.505 1.00 57.84 70 THR A O 1
ATOM 580 N N . SER A 1 71 ? -15.075 13.205 23.636 1.00 60.88 71 SER A N 1
ATOM 581 C CA . SER A 1 71 ? -15.016 13.200 25.111 1.00 60.88 71 SER A CA 1
ATOM 582 C C . SER A 1 71 ? -14.640 14.563 25.708 1.00 60.88 71 SER A C 1
ATOM 584 O O . SER A 1 71 ? -15.172 14.965 26.747 1.00 60.88 71 SER A O 1
ATOM 586 N N . LYS A 1 72 ? -13.763 15.317 25.033 1.00 64.38 72 LYS A N 1
ATOM 587 C CA . LYS A 1 72 ? -13.341 16.659 25.457 1.00 64.38 72 LYS A CA 1
ATOM 588 C C . LYS A 1 72 ? -14.464 17.689 25.300 1.00 64.38 72 LYS A C 1
ATOM 590 O O . LYS A 1 72 ? -14.630 18.557 26.160 1.00 64.38 72 LYS A O 1
ATOM 595 N N . GLN A 1 73 ? -15.271 17.551 24.246 1.00 68.12 73 GLN A N 1
ATOM 596 C CA . GLN A 1 73 ? -16.438 18.402 24.002 1.00 68.12 73 GLN A CA 1
ATOM 597 C C . GLN A 1 73 ? -17.525 18.187 25.062 1.00 68.12 73 GLN A C 1
ATOM 599 O O . GLN A 1 73 ? -18.032 19.156 25.626 1.00 68.12 73 GLN A O 1
ATOM 604 N N . GLU A 1 74 ? -17.827 16.937 25.426 1.00 73.12 74 GLU A N 1
ATOM 605 C CA . GLU A 1 74 ? -18.817 16.645 26.471 1.00 73.12 74 GLU A CA 1
ATOM 606 C C . GLU A 1 74 ? -18.430 17.218 27.840 1.00 73.12 74 GLU A C 1
ATOM 608 O O . GLU A 1 74 ? -19.284 17.742 28.561 1.00 73.12 74 GLU A O 1
ATOM 613 N N . ALA A 1 75 ? -17.145 17.156 28.202 1.00 81.12 75 ALA A N 1
ATOM 614 C CA . ALA A 1 75 ? -16.652 17.691 29.470 1.00 81.12 75 ALA A CA 1
ATOM 615 C C . ALA A 1 75 ? -16.770 19.226 29.541 1.00 81.12 75 ALA A C 1
ATOM 617 O O . ALA A 1 75 ? -17.181 19.781 30.569 1.00 81.12 75 ALA A O 1
ATOM 618 N N . TRP A 1 76 ? -16.464 19.923 28.443 1.00 80.62 76 TRP A N 1
ATOM 619 C CA . TRP A 1 76 ? -16.589 21.379 28.367 1.00 80.62 76 TRP A CA 1
ATOM 620 C C . TRP A 1 76 ? -18.051 21.836 28.327 1.00 80.62 76 TRP A C 1
ATOM 622 O O . TRP A 1 76 ? -18.418 22.760 29.055 1.00 80.62 76 TRP A O 1
ATOM 632 N N . VAL A 1 77 ? -18.914 21.155 27.564 1.00 85.62 77 VAL A N 1
ATOM 633 C CA . VAL A 1 77 ? -20.356 21.448 27.515 1.00 85.62 77 VAL A CA 1
ATOM 634 C C . VAL A 1 77 ? -20.997 21.241 28.886 1.00 85.62 77 VAL A C 1
ATOM 636 O O . VAL A 1 77 ? -21.702 22.128 29.360 1.00 85.62 77 VAL A O 1
ATOM 639 N N . LYS A 1 78 ? -20.704 20.133 29.581 1.00 85.88 78 LYS A N 1
ATOM 640 C CA . LYS A 1 78 ? -21.208 19.889 30.947 1.00 85.88 78 LYS A CA 1
ATOM 641 C C . LYS A 1 78 ? -20.753 20.969 31.924 1.00 85.88 78 LYS A C 1
ATOM 643 O O . LYS A 1 78 ? -21.552 21.443 32.733 1.00 85.88 78 LYS A O 1
ATOM 648 N N . SER A 1 79 ? -19.497 21.398 31.815 1.00 84.75 79 SER A N 1
ATOM 649 C CA . SER A 1 79 ? -18.970 22.502 32.619 1.00 84.75 79 SER A CA 1
ATOM 650 C C . SER A 1 79 ? -19.731 23.794 32.326 1.00 84.75 79 SER A C 1
ATOM 652 O O . SER A 1 79 ? -20.252 24.419 33.245 1.00 84.75 79 SER A O 1
ATOM 654 N N . LYS A 1 80 ? -19.897 24.152 31.049 1.00 86.19 80 LYS A N 1
ATOM 655 C CA . LYS A 1 80 ? -20.605 25.364 30.618 1.00 86.19 80 LYS A CA 1
ATOM 656 C C . LYS A 1 80 ? -22.081 25.365 31.031 1.00 86.19 80 LYS A C 1
ATOM 658 O O . LYS A 1 80 ? -22.563 26.368 31.549 1.00 86.19 80 LYS A O 1
ATOM 663 N N . LEU A 1 81 ? -22.779 24.238 30.890 1.00 89.69 81 LEU A N 1
ATOM 664 C CA . LEU A 1 81 ? -24.174 24.071 31.316 1.00 89.69 81 LEU A CA 1
ATOM 665 C C . LEU A 1 81 ? -24.345 24.245 32.831 1.00 89.69 81 LEU A C 1
ATOM 667 O O . LEU A 1 81 ? -25.328 24.837 33.274 1.00 89.69 81 LEU A O 1
ATOM 671 N N . LYS A 1 82 ? -23.369 23.794 33.630 1.00 84.75 82 LYS A N 1
ATOM 672 C CA . LYS A 1 82 ? -23.369 23.994 35.086 1.00 84.75 82 LYS A CA 1
ATOM 673 C C . LYS A 1 82 ? -23.317 25.476 35.466 1.00 84.75 82 LYS A C 1
ATOM 675 O O . LYS A 1 82 ? -23.959 25.868 36.435 1.00 84.75 82 LYS A O 1
ATOM 680 N N . PHE A 1 83 ? -22.583 26.292 34.710 1.00 86.81 83 PHE A N 1
ATOM 681 C CA . PHE A 1 83 ? -22.515 27.737 34.945 1.00 86.81 83 PHE A CA 1
ATOM 682 C C . PHE A 1 83 ? -23.784 28.468 34.489 1.00 86.81 83 PHE A C 1
ATOM 684 O O . PHE A 1 83 ? -24.213 29.392 35.170 1.00 86.81 83 PHE A O 1
ATOM 691 N N . LEU A 1 84 ? -24.423 28.031 33.396 1.00 88.19 84 LEU A N 1
ATOM 692 C CA . LEU A 1 84 ? -25.658 28.650 32.892 1.00 88.19 84 LEU A CA 1
ATOM 693 C C . LEU A 1 84 ? -26.878 28.383 33.782 1.00 88.19 84 LEU A C 1
ATOM 695 O O . LEU A 1 84 ? -27.720 29.256 33.923 1.00 88.19 84 LEU A O 1
ATOM 699 N N . LYS A 1 85 ? -26.963 27.205 34.410 1.00 80.56 85 LYS A N 1
ATOM 700 C CA . LYS A 1 85 ? -28.081 26.843 35.301 1.00 80.56 85 LYS A CA 1
ATOM 701 C C . LYS A 1 85 ? -27.978 27.468 36.704 1.00 80.56 85 LYS A C 1
ATOM 703 O O . LYS A 1 85 ? -28.906 27.347 37.494 1.00 80.56 85 LYS A O 1
ATOM 708 N N . LYS A 1 86 ? -26.831 28.067 37.047 1.00 74.75 86 LYS A N 1
ATOM 709 C CA . LYS A 1 86 ? -26.553 28.640 38.377 1.00 74.75 86 LYS A CA 1
ATOM 710 C C . LYS A 1 86 ? -26.810 30.158 38.451 1.00 74.75 86 LYS A C 1
ATOM 712 O O . LYS A 1 86 ? -26.591 30.749 39.504 1.00 74.75 86 LYS A O 1
ATOM 717 N N . LYS A 1 87 ? -27.239 30.783 37.355 1.00 62.16 87 LYS A N 1
ATOM 718 C CA . LYS A 1 87 ? -27.673 32.182 37.301 1.00 62.16 87 LYS A CA 1
ATOM 719 C C . LYS A 1 87 ? -29.193 32.230 37.277 1.00 62.16 87 LYS A C 1
ATOM 721 O O . LYS A 1 87 ? -29.737 33.121 37.956 1.00 62.16 87 LYS A O 1
#

Foldseek 3Di:
DDDCPVVVVVCVVCVPVVVVVVVVVVVVLVVLVVVCVVVVNCPSVCVSVCVVPPPCPVVVVVVVPPPPDPPVVVVVVVVVVVVVVVD

InterPro domains:
  IPR043712 Domain of unknown function DUF5652 [PF18893] (15-69)

pLDDT: mean 72.55, std 13.33, range [51.62, 93.38]

Organism: NCBI:txid1802534

Radius of gyration: 25.55 Å; chains: 1; bounding box: 46×49×64 Å

Secondary structure (DSSP, 8-state):
---THHHHHHHHH-HHHHHHHHHHHHHHHHHHHHHHHHHT-HHHHHHHHHTT-TTSHHHHHHHHHTTS-HHHHHHHHHHHHHHHTT-